Protein AF-A0A7C0VEU0-F1 (afdb_monomer)

Sequence (89 aa):
MKLTKLERETYEFIRRRGEVMTVNIPPRMRGAVPNLKRKGLIEVYKDYTSPWSTKKMKFVRVKDHPNVQELDSGGESETPSFDRNQTKP

Foldseek 3Di:
DDDDPLLVVLLVVQAVVFKDFLVRPPPSSSVSQVVCVVVVQKDKDWDDPDPPDPGTTIMMGGPPDDPDDDDDDDDDPPDPPPDPDDDDD

Structure (mmCIF, N/CA/C/O backbone):
data_AF-A0A7C0VEU0-F1
#
_entry.id   AF-A0A7C0VEU0-F1
#
loop_
_atom_site.group_PDB
_atom_site.id
_atom_site.type_symbol
_atom_site.label_atom_id
_atom_site.label_alt_id
_atom_site.label_comp_id
_atom_site.label_asym_id
_atom_site.label_entity_id
_atom_site.label_seq_id
_atom_site.pdbx_PDB_ins_code
_atom_site.Cartn_x
_atom_site.Cartn_y
_atom_site.Cartn_z
_atom_site.occupancy
_atom_site.B_iso_or_equiv
_atom_site.auth_seq_id
_atom_site.auth_comp_id
_atom_site.auth_asym_id
_atom_site.auth_atom_id
_atom_site.pdbx_PDB_model_num
ATOM 1 N N . MET A 1 1 ? -13.990 -7.876 10.996 1.00 60.44 1 MET A N 1
ATOM 2 C CA . MET A 1 1 ? -12.830 -6.951 11.057 1.00 60.44 1 MET A CA 1
ATOM 3 C C . MET A 1 1 ? -13.316 -5.509 11.028 1.00 60.44 1 MET A C 1
ATOM 5 O O . MET A 1 1 ? -14.069 -5.166 10.127 1.00 60.44 1 MET A O 1
ATOM 9 N N . LYS A 1 2 ? -12.894 -4.657 11.972 1.00 82.38 2 LYS A N 1
ATOM 10 C CA . LYS A 1 2 ? -13.190 -3.215 11.924 1.00 82.38 2 LYS A CA 1
ATOM 11 C C . LYS A 1 2 ? -11.991 -2.478 11.321 1.00 82.38 2 LYS A C 1
ATOM 13 O O . LYS A 1 2 ? -10.872 -2.593 11.821 1.00 82.38 2 LYS A O 1
ATOM 18 N N . LEU A 1 3 ? -12.220 -1.776 10.214 1.00 87.19 3 LEU A N 1
ATOM 19 C CA . LEU A 1 3 ? -11.240 -0.873 9.610 1.00 87.19 3 LEU A CA 1
ATOM 20 C C . LEU A 1 3 ? -11.491 0.540 10.124 1.00 87.19 3 LEU A C 1
ATOM 22 O O . LEU A 1 3 ? -12.635 1.001 10.160 1.00 87.19 3 LEU A O 1
ATOM 26 N N . THR A 1 4 ? -10.421 1.223 10.511 1.00 91.62 4 THR A N 1
ATOM 27 C CA . THR A 1 4 ? -10.464 2.664 10.767 1.00 91.62 4 THR A CA 1
ATOM 28 C C . THR A 1 4 ? -10.735 3.419 9.461 1.00 91.62 4 THR A C 1
ATOM 30 O O . THR A 1 4 ? -10.533 2.881 8.369 1.00 91.62 4 THR A O 1
ATOM 33 N N . LYS A 1 5 ? -11.186 4.678 9.554 1.00 92.38 5 LYS A N 1
ATOM 34 C CA . LYS A 1 5 ? -11.422 5.519 8.366 1.00 92.38 5 LYS A CA 1
ATOM 35 C C . LYS A 1 5 ? -10.163 5.618 7.491 1.00 92.38 5 LYS A C 1
ATOM 37 O O . LYS A 1 5 ? -10.248 5.397 6.291 1.00 92.38 5 LYS A O 1
ATOM 42 N N . LEU A 1 6 ? -9.002 5.822 8.119 1.00 92.44 6 LEU A N 1
ATOM 43 C CA . LEU A 1 6 ? -7.707 5.918 7.441 1.00 92.44 6 LEU A CA 1
ATOM 44 C C . LEU A 1 6 ? -7.299 4.610 6.749 1.00 92.44 6 LEU A C 1
ATOM 46 O O . LEU A 1 6 ? -6.817 4.628 5.619 1.00 92.44 6 LEU A O 1
ATOM 50 N N . GLU A 1 7 ? -7.494 3.463 7.406 1.00 91.69 7 GLU A N 1
ATOM 51 C CA . GLU A 1 7 ? -7.214 2.159 6.793 1.00 91.69 7 GLU A CA 1
ATOM 52 C C . GLU A 1 7 ? -8.111 1.898 5.585 1.00 91.69 7 GLU A C 1
ATOM 54 O O . GLU A 1 7 ? -7.627 1.403 4.571 1.00 91.69 7 GLU A O 1
ATOM 59 N N . ARG A 1 8 ? -9.397 2.254 5.675 1.00 93.50 8 ARG A N 1
ATOM 60 C CA . ARG A 1 8 ? -10.342 2.105 4.563 1.00 93.50 8 ARG A CA 1
ATOM 61 C C . ARG A 1 8 ? -9.951 2.982 3.379 1.00 93.50 8 ARG A C 1
ATOM 63 O O . ARG A 1 8 ? -9.856 2.482 2.267 1.00 93.50 8 ARG A O 1
ATOM 70 N N . GLU A 1 9 ? -9.658 4.251 3.633 1.00 93.69 9 GLU A N 1
ATOM 71 C CA . GLU A 1 9 ? -9.203 5.192 2.608 1.00 93.69 9 GLU A CA 1
ATOM 72 C C . GLU A 1 9 ? -7.900 4.717 1.949 1.00 93.69 9 GLU A C 1
ATOM 74 O O . GLU A 1 9 ? -7.749 4.770 0.731 1.00 93.69 9 GLU A O 1
ATOM 79 N N . THR A 1 10 ? -6.978 4.165 2.743 1.00 92.94 10 THR A N 1
ATOM 80 C CA . THR A 1 10 ? -5.725 3.592 2.233 1.00 92.94 10 THR A CA 1
ATOM 81 C C . THR A 1 10 ? -5.960 2.364 1.374 1.00 92.94 10 THR A C 1
ATOM 83 O O . THR A 1 10 ? -5.370 2.246 0.302 1.00 92.94 10 THR A O 1
ATOM 86 N N . TYR A 1 11 ? -6.845 1.472 1.808 1.00 93.12 11 TYR A N 1
ATOM 87 C CA . TYR A 1 11 ? -7.234 0.312 1.023 1.00 93.12 11 TYR A CA 1
ATOM 88 C C . TYR A 1 11 ? -7.869 0.722 -0.312 1.00 93.12 11 TYR A C 1
ATOM 90 O O . TYR A 1 11 ? -7.463 0.225 -1.357 1.00 93.12 11 TYR A O 1
ATOM 98 N N . GLU A 1 12 ? -8.808 1.671 -0.302 1.00 93.06 12 GLU A N 1
ATOM 99 C CA . GLU A 1 12 ? -9.448 2.176 -1.521 1.00 93.06 12 GLU A CA 1
ATOM 100 C C . GLU A 1 12 ? -8.460 2.875 -2.459 1.00 93.06 12 GLU A C 1
ATOM 102 O O . GLU A 1 12 ? -8.528 2.682 -3.672 1.00 93.06 12 GLU A O 1
ATOM 107 N N . PHE A 1 13 ? -7.514 3.645 -1.918 1.00 92.62 13 PHE A N 1
ATOM 108 C CA . PHE A 1 13 ? -6.464 4.292 -2.701 1.00 92.62 13 PHE A CA 1
ATOM 109 C C . PHE A 1 13 ? -5.591 3.277 -3.445 1.00 92.62 13 PHE A C 1
ATOM 111 O O . PHE A 1 13 ? -5.332 3.449 -4.636 1.00 92.62 13 PHE A O 1
ATOM 118 N N . ILE A 1 14 ? -5.163 2.209 -2.761 1.00 92.31 14 ILE A N 1
ATOM 119 C CA . ILE A 1 14 ? -4.374 1.137 -3.382 1.00 92.31 14 ILE A CA 1
ATOM 120 C C . ILE A 1 14 ? -5.247 0.386 -4.394 1.00 92.31 14 ILE A C 1
ATOM 122 O O . ILE A 1 14 ? -4.817 0.189 -5.523 1.00 92.31 14 ILE A O 1
ATOM 126 N N . ARG A 1 15 ? -6.501 0.057 -4.046 1.00 91.44 15 ARG A N 1
ATOM 127 C CA . ARG A 1 15 ? -7.443 -0.650 -4.930 1.00 91.44 15 ARG A CA 1
ATOM 128 C C . ARG A 1 15 ? -7.687 0.087 -6.246 1.00 91.44 15 ARG A C 1
ATOM 130 O O . ARG A 1 15 ? -7.701 -0.541 -7.294 1.00 91.44 15 ARG A O 1
ATOM 137 N N . ARG A 1 16 ? -7.858 1.412 -6.207 1.00 92.38 16 ARG A N 1
ATOM 138 C CA . ARG A 1 16 ? -8.077 2.233 -7.414 1.00 92.38 16 ARG A CA 1
ATOM 139 C C . ARG A 1 16 ? -6.851 2.306 -8.323 1.00 92.38 16 ARG A C 1
ATOM 141 O O . ARG A 1 16 ? -7.007 2.546 -9.512 1.00 92.38 16 ARG A O 1
ATOM 148 N N . ARG A 1 17 ? -5.646 2.149 -7.769 1.00 89.81 17 ARG A N 1
ATOM 149 C CA . ARG A 1 17 ? -4.382 2.201 -8.521 1.00 89.81 17 ARG A CA 1
ATOM 150 C C . ARG A 1 17 ? -3.847 0.818 -8.905 1.00 89.81 17 ARG A C 1
ATOM 152 O O . ARG A 1 17 ? -2.974 0.738 -9.760 1.00 89.81 17 ARG A O 1
ATOM 159 N N . GLY A 1 18 ? -4.351 -0.247 -8.283 1.00 87.81 18 GLY A N 1
ATOM 160 C CA . GLY A 1 18 ? -3.878 -1.621 -8.446 1.00 87.81 18 GLY A CA 1
ATOM 161 C C . GLY A 1 18 ? -2.560 -1.859 -7.709 1.00 87.81 18 GLY A C 1
ATOM 162 O O . GLY A 1 18 ? -2.541 -2.458 -6.632 1.00 87.81 18 GLY A O 1
ATOM 163 N N . GLU A 1 19 ? -1.470 -1.340 -8.273 1.00 89.50 19 GLU A N 1
ATOM 164 C CA . GLU A 1 19 ? -0.113 -1.460 -7.745 1.00 89.50 19 GLU A CA 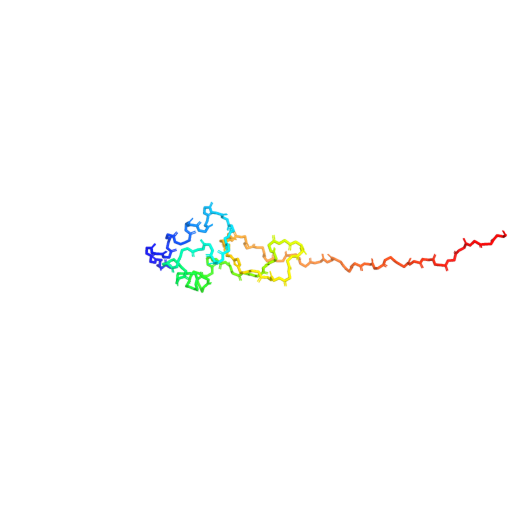1
ATOM 165 C C . GLU A 1 19 ? 0.481 -0.078 -7.447 1.00 89.50 19 GLU A C 1
ATOM 167 O O . GLU A 1 19 ? 0.435 0.842 -8.265 1.00 89.50 19 GLU A O 1
ATOM 172 N N . VAL A 1 20 ? 1.040 0.095 -6.246 1.00 92.81 20 VAL A N 1
ATOM 173 C CA . VAL A 1 20 ? 1.604 1.379 -5.816 1.00 92.81 20 VAL A CA 1
ATOM 174 C C . VAL A 1 20 ? 2.933 1.184 -5.099 1.00 92.81 20 VAL A C 1
ATOM 176 O O . VAL A 1 20 ? 3.027 0.469 -4.102 1.00 92.81 20 VAL A O 1
ATOM 179 N N . MET A 1 21 ? 3.967 1.905 -5.536 1.00 92.44 21 MET A N 1
ATOM 180 C CA . MET A 1 21 ? 5.213 2.020 -4.774 1.00 92.44 21 MET A CA 1
ATOM 181 C C . MET A 1 21 ? 4.978 2.662 -3.404 1.00 92.44 21 MET A C 1
ATOM 183 O O . MET A 1 21 ? 4.341 3.710 -3.299 1.00 92.44 21 MET A O 1
ATOM 187 N N . THR A 1 22 ? 5.611 2.137 -2.352 1.00 90.56 22 THR A N 1
ATOM 188 C CA . THR A 1 22 ? 5.467 2.682 -0.987 1.00 90.56 22 THR A CA 1
ATOM 189 C C . THR A 1 22 ? 5.873 4.153 -0.865 1.00 90.56 22 THR A C 1
ATOM 191 O O . THR A 1 22 ? 5.376 4.858 0.014 1.00 90.56 22 THR A O 1
ATOM 194 N N . VAL A 1 23 ? 6.781 4.623 -1.730 1.00 89.50 23 VAL A N 1
ATOM 195 C CA . VAL A 1 23 ? 7.221 6.027 -1.762 1.00 89.50 23 VAL A CA 1
ATOM 196 C C . VAL A 1 23 ? 6.137 6.964 -2.299 1.00 89.50 23 VAL A C 1
ATOM 198 O O . VAL A 1 23 ? 6.041 8.091 -1.826 1.00 89.50 23 VAL A O 1
ATOM 201 N N . ASN A 1 24 ? 5.269 6.465 -3.185 1.00 90.94 24 ASN A N 1
ATOM 202 C CA . ASN A 1 24 ? 4.166 7.215 -3.792 1.00 90.94 24 ASN A CA 1
ATOM 203 C C . ASN A 1 24 ? 2.913 7.243 -2.905 1.00 90.94 24 ASN A C 1
ATOM 205 O O . ASN A 1 24 ? 1.958 7.959 -3.204 1.00 90.94 24 ASN A O 1
ATOM 209 N N . ILE A 1 25 ? 2.897 6.462 -1.820 1.00 90.88 25 ILE A N 1
ATOM 210 C CA . ILE A 1 25 ? 1.831 6.511 -0.821 1.00 90.88 25 ILE A CA 1
ATOM 211 C C . ILE A 1 25 ? 2.051 7.750 0.057 1.00 90.88 25 ILE A C 1
ATOM 213 O O . ILE A 1 25 ? 3.141 7.887 0.638 1.00 90.88 25 ILE A O 1
ATOM 217 N N . PRO A 1 26 ? 1.028 8.616 0.214 1.00 91.25 26 PRO A N 1
ATOM 218 C CA . PRO A 1 26 ? 1.106 9.779 1.084 1.00 91.25 26 PRO A CA 1
ATOM 219 C C . PRO A 1 26 ? 1.565 9.400 2.503 1.00 91.25 26 PRO A C 1
ATOM 221 O O . PRO A 1 26 ? 1.068 8.413 3.059 1.00 91.25 26 PRO A O 1
ATOM 224 N N . PRO A 1 27 ? 2.462 10.176 3.143 1.00 89.50 27 PRO A N 1
ATOM 225 C CA . PRO A 1 27 ? 2.997 9.849 4.469 1.00 89.50 27 PRO A CA 1
ATOM 226 C C . PRO A 1 27 ? 1.917 9.592 5.528 1.00 89.50 27 PRO A C 1
ATOM 228 O O . PRO A 1 27 ? 2.050 8.672 6.332 1.00 89.50 27 PRO A O 1
ATOM 231 N N . ARG A 1 28 ? 0.803 10.336 5.465 1.00 90.38 28 ARG A N 1
ATOM 232 C CA . ARG A 1 28 ? -0.358 10.187 6.363 1.00 90.38 28 ARG A CA 1
ATOM 233 C C . ARG A 1 28 ? -1.019 8.805 6.278 1.00 90.38 28 ARG A C 1
ATOM 235 O O . ARG A 1 28 ? -1.541 8.323 7.273 1.00 90.38 28 ARG A O 1
ATOM 242 N N . MET A 1 29 ? -0.980 8.164 5.110 1.00 91.62 29 MET A N 1
ATOM 243 C CA . MET A 1 29 ? -1.615 6.866 4.833 1.00 91.62 29 MET A CA 1
ATOM 244 C C . MET A 1 29 ? -0.634 5.699 5.006 1.00 91.62 29 MET A C 1
ATOM 246 O O . MET A 1 29 ? -1.032 4.560 5.246 1.00 91.62 29 MET A O 1
ATOM 250 N N . ARG A 1 30 ? 0.675 5.975 4.948 1.00 89.50 30 ARG A N 1
ATOM 251 C CA . ARG A 1 30 ? 1.738 4.965 5.059 1.00 89.50 30 ARG A CA 1
ATOM 252 C C . ARG A 1 30 ? 1.681 4.179 6.376 1.00 89.50 30 ARG A C 1
ATOM 254 O O . ARG A 1 30 ? 2.000 2.994 6.381 1.00 89.50 30 ARG A O 1
ATOM 261 N N . GLY A 1 31 ? 1.215 4.798 7.463 1.00 91.19 31 GLY A N 1
ATOM 262 C CA . GLY A 1 31 ? 1.007 4.129 8.754 1.00 91.19 31 GLY A CA 1
ATOM 263 C C . GLY A 1 31 ? -0.084 3.048 8.739 1.00 91.19 31 GLY A C 1
ATOM 264 O O . GLY A 1 31 ? -0.031 2.113 9.534 1.00 91.19 31 GLY A O 1
ATOM 265 N N . ALA A 1 32 ? -1.038 3.117 7.806 1.00 92.50 32 ALA A N 1
ATOM 266 C CA . ALA A 1 32 ? -2.086 2.108 7.665 1.00 92.50 32 ALA A CA 1
ATOM 267 C C . ALA A 1 32 ? -1.614 0.856 6.905 1.00 92.50 32 ALA A C 1
ATOM 269 O O . ALA A 1 32 ? -2.146 -0.228 7.131 1.00 92.50 32 ALA A O 1
ATOM 270 N N . VAL A 1 33 ? -0.583 0.971 6.058 1.00 92.19 33 VAL A N 1
ATOM 271 C CA . VAL A 1 33 ? -0.016 -0.140 5.269 1.00 92.19 33 VAL A CA 1
ATOM 272 C C . VAL A 1 33 ? 0.372 -1.355 6.133 1.00 92.19 33 VAL A C 1
ATOM 274 O O . VAL A 1 33 ? -0.105 -2.453 5.849 1.00 92.19 33 VAL A O 1
ATOM 277 N N . PRO A 1 34 ? 1.176 -1.234 7.210 1.00 92.38 34 PRO A N 1
ATOM 278 C CA . PRO A 1 34 ? 1.520 -2.394 8.036 1.00 92.38 34 PRO A CA 1
ATOM 279 C C . PRO A 1 34 ? 0.299 -3.035 8.713 1.00 92.38 34 PRO A C 1
ATOM 281 O O . PRO A 1 34 ? 0.258 -4.256 8.858 1.00 92.38 34 PRO A O 1
ATOM 284 N N . ASN A 1 35 ? -0.714 -2.245 9.088 1.00 92.62 35 ASN A N 1
ATOM 285 C CA . ASN A 1 35 ? -1.941 -2.769 9.691 1.00 92.62 35 ASN A CA 1
ATOM 286 C C . ASN A 1 35 ? -2.803 -3.523 8.670 1.00 92.62 35 ASN A C 1
ATOM 288 O O . ASN A 1 35 ? -3.287 -4.613 8.971 1.00 92.62 35 ASN A O 1
ATOM 292 N N . LEU A 1 36 ? -2.947 -2.988 7.454 1.00 91.38 36 LEU A N 1
ATOM 293 C CA . LEU A 1 36 ? -3.645 -3.649 6.348 1.00 91.38 36 LEU A CA 1
ATOM 294 C C . LEU A 1 36 ? -2.945 -4.951 5.932 1.00 91.38 36 LEU A C 1
ATOM 296 O O . LEU A 1 36 ? -3.619 -5.955 5.707 1.00 91.38 36 LEU A O 1
ATOM 300 N N . LYS A 1 37 ? -1.604 -4.962 5.907 1.00 91.62 37 LYS A N 1
ATOM 301 C CA . LYS A 1 37 ? -0.809 -6.176 5.664 1.00 91.62 37 LYS A CA 1
ATOM 302 C C . LYS A 1 37 ? -1.069 -7.228 6.742 1.00 91.62 37 LYS A C 1
ATOM 304 O O . LYS A 1 37 ? -1.318 -8.382 6.417 1.00 91.62 37 LYS A O 1
ATOM 309 N N . ARG A 1 38 ? -1.047 -6.838 8.025 1.00 91.25 38 ARG A N 1
ATOM 310 C CA . ARG A 1 38 ? -1.323 -7.750 9.154 1.00 91.25 38 ARG A CA 1
ATOM 311 C C . ARG A 1 38 ? -2.733 -8.345 9.083 1.00 91.25 38 ARG A C 1
ATOM 313 O O . ARG A 1 38 ? -2.940 -9.471 9.510 1.00 91.25 38 ARG A O 1
ATOM 320 N N . LYS A 1 39 ? -3.686 -7.594 8.525 1.00 89.94 39 LYS A N 1
ATOM 321 C CA . LYS A 1 39 ? -5.064 -8.036 8.269 1.00 89.94 39 LYS A CA 1
ATOM 322 C C . LYS A 1 39 ? -5.211 -8.884 6.995 1.00 89.94 39 LYS A C 1
ATOM 324 O O . LYS A 1 39 ? -6.309 -9.347 6.728 1.00 89.94 39 LYS A O 1
ATOM 329 N N . GLY A 1 40 ? -4.150 -9.072 6.208 1.00 90.50 40 GLY A N 1
ATOM 330 C CA . GLY A 1 40 ? -4.177 -9.877 4.983 1.00 90.50 40 GLY A CA 1
ATOM 331 C C . GLY A 1 40 ? -4.896 -9.231 3.794 1.00 90.50 40 GLY A C 1
ATOM 332 O O . GLY A 1 40 ? -5.109 -9.903 2.795 1.00 90.50 40 GLY A O 1
ATOM 333 N N . LEU A 1 41 ? -5.247 -7.944 3.879 1.00 90.69 41 LEU A N 1
ATOM 334 C CA . LEU A 1 41 ? -5.983 -7.229 2.824 1.00 90.69 41 LEU A CA 1
ATOM 335 C C . LEU A 1 41 ? -5.082 -6.758 1.679 1.00 90.69 41 LEU A C 1
ATOM 337 O O . LEU A 1 41 ? -5.540 -6.512 0.567 1.00 90.69 41 LEU A O 1
ATOM 341 N N . ILE A 1 42 ? -3.799 -6.569 1.973 1.00 92.62 42 ILE A N 1
ATOM 342 C CA . ILE A 1 42 ? -2.808 -6.094 1.013 1.00 92.62 42 ILE A CA 1
ATOM 343 C C . ILE A 1 42 ? -1.535 -6.916 1.141 1.00 92.62 42 ILE A C 1
ATOM 345 O O . ILE A 1 42 ? -1.203 -7.433 2.212 1.00 92.62 42 ILE A O 1
ATOM 349 N N . GLU A 1 43 ? -0.787 -6.956 0.054 1.00 92.38 43 GLU A N 1
ATOM 350 C CA . GLU A 1 43 ? 0.522 -7.574 -0.016 1.00 92.38 43 GLU A CA 1
ATOM 351 C C . GLU A 1 43 ? 1.596 -6.511 -0.245 1.00 92.38 43 GLU A C 1
ATOM 353 O O . GLU A 1 43 ? 1.373 -5.511 -0.929 1.00 92.38 43 GLU A O 1
ATOM 358 N N . VAL A 1 44 ? 2.768 -6.728 0.355 1.00 93.38 44 VAL A N 1
ATOM 359 C CA . VAL A 1 44 ? 3.945 -5.876 0.175 1.00 93.38 44 VAL A CA 1
ATOM 360 C C . VAL A 1 44 ? 5.086 -6.746 -0.322 1.00 93.38 44 VAL A C 1
ATOM 362 O O . VAL A 1 44 ? 5.517 -7.649 0.396 1.00 93.38 44 VAL A O 1
ATOM 365 N N . TYR A 1 45 ? 5.603 -6.430 -1.500 1.00 92.88 45 TYR A N 1
ATOM 366 C CA . TYR A 1 45 ? 6.697 -7.149 -2.152 1.00 92.88 45 TYR A CA 1
ATOM 367 C C . TYR A 1 45 ? 7.761 -6.166 -2.639 1.00 92.88 45 TYR A C 1
ATOM 369 O O . TYR A 1 45 ? 7.645 -4.945 -2.480 1.00 92.88 45 TYR A O 1
ATOM 377 N N . LYS A 1 46 ? 8.860 -6.717 -3.152 1.00 92.38 46 LYS A N 1
ATOM 378 C CA . LYS A 1 46 ? 9.966 -5.953 -3.717 1.00 92.38 46 LYS A CA 1
ATOM 379 C C . LYS A 1 46 ? 10.147 -6.348 -5.170 1.00 92.38 46 LYS A C 1
ATOM 381 O O . LYS A 1 46 ? 10.368 -7.527 -5.423 1.00 92.38 46 LYS A O 1
ATOM 386 N N . ASP A 1 47 ? 10.140 -5.368 -6.058 1.00 91.62 47 ASP A N 1
ATOM 387 C CA . ASP A 1 47 ? 10.335 -5.594 -7.488 1.00 91.62 47 ASP A CA 1
ATOM 388 C C . ASP A 1 47 ? 11.244 -4.529 -8.109 1.00 91.62 47 ASP A C 1
ATOM 390 O O . ASP A 1 47 ? 11.500 -3.480 -7.505 1.00 91.62 47 ASP A O 1
ATOM 394 N N . TYR A 1 48 ? 11.783 -4.809 -9.288 1.00 90.12 48 TYR A N 1
ATOM 395 C CA . TYR A 1 48 ? 12.511 -3.835 -10.085 1.00 90.12 48 TYR A CA 1
ATOM 396 C C . TYR A 1 48 ? 11.526 -2.973 -10.872 1.00 90.12 48 TYR A C 1
ATOM 398 O O . TYR A 1 48 ? 10.614 -3.468 -11.517 1.00 90.12 48 TYR A O 1
ATOM 406 N N . THR A 1 49 ? 11.733 -1.658 -10.857 1.00 87.31 49 THR A N 1
ATOM 407 C CA . THR A 1 49 ? 10.940 -0.726 -11.677 1.00 87.31 49 THR A CA 1
ATOM 408 C C . THR A 1 49 ? 11.276 -0.825 -13.165 1.00 87.31 49 THR A C 1
ATOM 410 O O . THR A 1 49 ? 10.488 -0.407 -14.004 1.00 87.31 49 THR A O 1
ATOM 413 N N . SER A 1 50 ? 12.473 -1.311 -13.493 1.00 85.19 50 SER A N 1
ATOM 414 C CA . SER A 1 50 ? 12.944 -1.510 -14.860 1.00 85.19 50 SER A CA 1
ATOM 415 C C . SER A 1 50 ? 13.995 -2.627 -14.897 1.00 85.19 50 SER A C 1
ATOM 417 O O . SER A 1 50 ? 14.688 -2.823 -13.894 1.00 85.19 50 SER A O 1
ATOM 419 N N . PRO A 1 51 ? 14.177 -3.319 -16.038 1.00 82.06 51 PRO A N 1
ATOM 420 C CA . PRO A 1 51 ? 15.155 -4.409 -16.172 1.00 82.06 51 PRO A CA 1
ATOM 421 C C . PRO A 1 51 ? 16.605 -3.991 -15.889 1.00 82.06 51 PRO A C 1
ATOM 423 O O . PRO A 1 51 ? 17.431 -4.808 -15.504 1.00 82.06 51 PRO A O 1
ATOM 426 N N . TRP A 1 52 ? 16.903 -2.703 -16.062 1.00 89.75 52 TRP A N 1
ATOM 427 C CA . TRP A 1 52 ? 18.229 -2.113 -15.868 1.00 89.75 52 TRP A CA 1
ATOM 428 C C . TRP A 1 52 ? 18.415 -1.502 -14.474 1.00 89.75 52 TRP A C 1
ATOM 430 O O . TRP A 1 52 ? 19.486 -0.986 -14.158 1.00 89.75 52 TRP A O 1
ATOM 440 N N . SER A 1 53 ? 17.369 -1.504 -13.640 1.00 82.44 53 SER A N 1
ATOM 441 C CA . SER A 1 53 ? 17.465 -0.972 -12.286 1.00 82.44 53 SER A CA 1
ATOM 442 C C . SER A 1 53 ? 18.276 -1.921 -11.413 1.00 82.44 53 SER A C 1
ATOM 444 O O . SER A 1 53 ? 17.942 -3.090 -11.250 1.00 82.44 53 SER A O 1
ATOM 446 N N . THR A 1 54 ? 19.309 -1.401 -10.762 1.00 85.94 54 THR A N 1
ATOM 447 C CA . THR A 1 54 ? 20.104 -2.157 -9.786 1.00 85.94 54 THR A CA 1
ATOM 448 C C . THR A 1 54 ? 19.394 -2.308 -8.440 1.00 85.94 54 THR A C 1
ATOM 450 O O . THR A 1 54 ? 19.773 -3.151 -7.625 1.00 85.94 54 THR A O 1
ATOM 453 N N . LYS A 1 55 ? 18.338 -1.521 -8.185 1.00 89.56 55 LYS A N 1
ATOM 454 C CA . LYS A 1 55 ? 17.659 -1.459 -6.888 1.00 89.56 55 LYS A CA 1
ATOM 455 C C . LYS A 1 55 ? 16.205 -1.906 -6.983 1.00 89.56 55 LYS A C 1
ATOM 457 O O . LYS A 1 55 ? 15.396 -1.315 -7.696 1.00 89.56 55 LYS A O 1
ATOM 462 N N . LYS A 1 56 ? 15.857 -2.889 -6.151 1.00 90.44 56 LYS A N 1
ATOM 463 C CA . LYS A 1 56 ? 14.465 -3.284 -5.922 1.00 90.44 56 LYS A CA 1
ATOM 464 C C . LYS A 1 56 ? 13.742 -2.228 -5.089 1.00 90.44 56 LYS A C 1
ATOM 466 O O . LYS A 1 56 ? 14.205 -1.847 -4.007 1.00 90.44 56 LYS A O 1
ATOM 471 N N . MET A 1 57 ? 12.581 -1.803 -5.563 1.00 92.81 57 MET A N 1
ATOM 472 C CA . MET A 1 57 ? 11.667 -0.914 -4.857 1.00 92.81 57 MET A CA 1
ATOM 473 C C . MET A 1 57 ? 10.576 -1.711 -4.150 1.00 92.81 57 MET A C 1
ATOM 475 O O . MET A 1 57 ? 10.289 -2.849 -4.503 1.00 92.81 57 MET A O 1
ATOM 479 N N . LYS A 1 58 ? 9.997 -1.132 -3.095 1.00 93.19 58 LYS A N 1
ATOM 480 C CA . LYS A 1 58 ? 8.879 -1.746 -2.372 1.00 93.19 58 LYS A CA 1
ATOM 481 C C . LYS A 1 58 ? 7.563 -1.321 -3.008 1.00 93.19 58 LYS A C 1
ATOM 483 O O . LYS A 1 58 ? 7.293 -0.121 -3.116 1.00 93.19 58 LYS A O 1
ATOM 488 N N . PHE A 1 59 ? 6.744 -2.306 -3.331 1.00 93.62 59 PHE A N 1
ATOM 489 C CA . PHE A 1 59 ? 5.423 -2.137 -3.914 1.00 93.62 59 PHE A CA 1
ATOM 490 C C . PHE A 1 59 ? 4.356 -2.695 -2.985 1.00 93.62 59 PHE A C 1
ATOM 492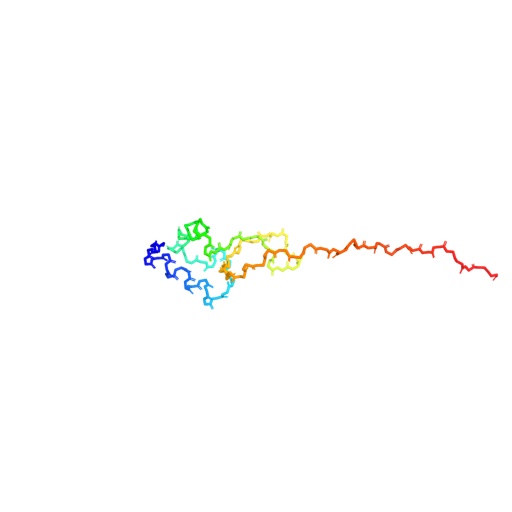 O O . PHE A 1 59 ? 4.628 -3.525 -2.112 1.00 93.62 59 PHE A O 1
ATOM 499 N N . VAL A 1 60 ? 3.148 -2.176 -3.151 1.00 94.06 60 VAL A N 1
ATOM 500 C CA . VAL A 1 60 ? 1.960 -2.560 -2.406 1.00 94.06 60 VAL A CA 1
ATOM 501 C C . VAL A 1 60 ? 0.842 -2.813 -3.403 1.00 94.06 60 VAL A C 1
ATOM 503 O O . VAL A 1 60 ? 0.567 -1.951 -4.238 1.00 94.06 60 VAL A O 1
ATOM 506 N N . ARG A 1 61 ? 0.183 -3.963 -3.278 1.00 93.69 61 ARG A N 1
ATOM 507 C CA . ARG A 1 61 ? -1.005 -4.317 -4.062 1.00 93.69 61 ARG A CA 1
ATOM 508 C C . ARG A 1 61 ? -2.120 -4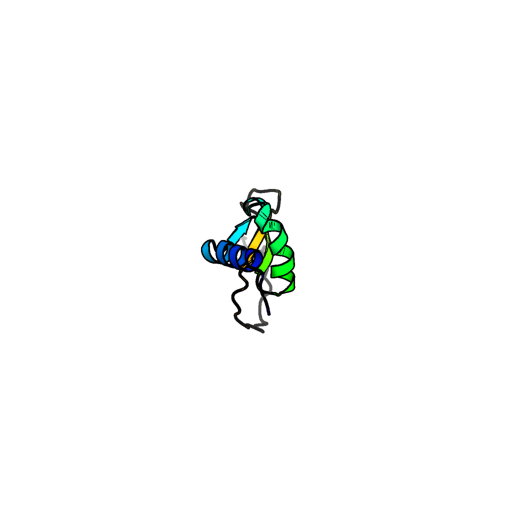.811 -3.155 1.00 93.69 61 ARG A C 1
ATOM 510 O O . ARG A 1 61 ? -1.854 -5.319 -2.062 1.00 93.69 61 ARG A O 1
ATOM 517 N N . VAL A 1 62 ? -3.365 -4.660 -3.594 1.00 93.44 62 VAL A N 1
ATOM 518 C CA . VAL A 1 62 ? -4.495 -5.305 -2.916 1.00 93.44 62 VAL A CA 1
ATOM 519 C C . VAL A 1 62 ? -4.399 -6.806 -3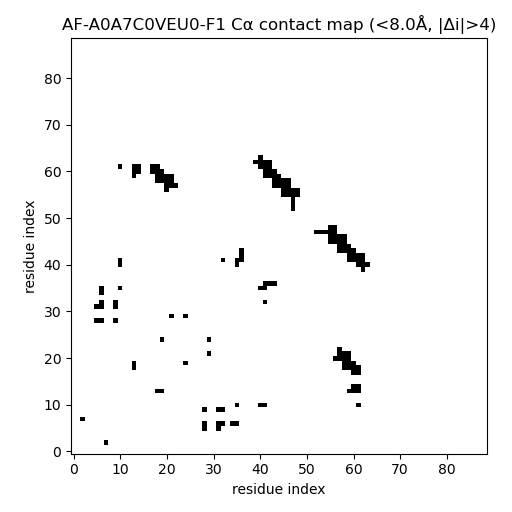.132 1.00 93.44 62 VAL A C 1
ATOM 521 O O . VAL A 1 62 ? -4.115 -7.265 -4.236 1.00 93.44 62 VAL A O 1
ATOM 524 N N . LYS A 1 63 ? -4.606 -7.569 -2.059 1.00 88.88 63 LYS A N 1
ATOM 525 C CA . LYS A 1 63 ? -4.740 -9.013 -2.159 1.00 88.88 63 LYS A CA 1
ATOM 526 C C . LYS A 1 63 ? -6.200 -9.295 -2.490 1.00 88.88 63 LYS A C 1
ATOM 528 O O . LYS A 1 63 ? -7.012 -9.498 -1.592 1.00 88.88 63 LYS A O 1
ATOM 533 N N . ASP A 1 64 ? -6.544 -9.238 -3.773 1.00 74.19 64 ASP A N 1
ATOM 534 C CA . ASP A 1 64 ? -7.788 -9.858 -4.214 1.00 74.19 64 ASP A CA 1
ATOM 535 C C . ASP A 1 64 ? -7.633 -11.346 -3.907 1.00 74.19 64 ASP A C 1
ATOM 537 O O . ASP A 1 64 ? -6.622 -11.950 -4.256 1.00 74.19 64 ASP A O 1
ATOM 541 N N . HIS A 1 65 ? -8.552 -11.926 -3.140 1.00 54.38 65 HIS A N 1
ATOM 542 C CA . HIS A 1 65 ? -8.553 -13.366 -2.939 1.00 54.38 65 HIS A CA 1
ATOM 543 C C . HIS A 1 65 ? -8.974 -14.019 -4.260 1.00 54.38 65 HIS A C 1
ATOM 545 O O . HIS A 1 65 ? -10.154 -13.961 -4.604 1.00 54.38 65 HIS A O 1
ATOM 551 N N . PRO A 1 66 ? -8.090 -14.786 -4.905 1.00 49.03 66 PRO A N 1
ATOM 552 C CA . PRO A 1 66 ? -8.475 -16.107 -5.313 1.00 49.03 66 PRO A CA 1
ATOM 553 C C . PRO A 1 66 ? -7.781 -17.035 -4.323 1.00 49.03 66 PRO A C 1
ATOM 555 O O . PRO A 1 66 ? -6.561 -17.037 -4.156 1.00 49.03 66 PRO A O 1
ATOM 558 N N . ASN A 1 67 ? -8.584 -17.785 -3.580 1.00 45.97 67 ASN A N 1
ATOM 559 C CA . ASN A 1 67 ? -8.096 -19.004 -2.969 1.00 45.97 67 ASN A CA 1
ATOM 560 C C . ASN A 1 67 ? -7.724 -19.944 -4.127 1.00 45.97 67 ASN A C 1
ATOM 562 O O . ASN A 1 67 ? -8.555 -20.731 -4.559 1.00 45.97 67 ASN A O 1
ATOM 566 N N . VAL A 1 68 ? -6.527 -19.790 -4.693 1.00 50.72 68 VAL A N 1
ATOM 567 C CA . VAL A 1 68 ? -5.899 -20.820 -5.520 1.00 50.72 68 VAL A CA 1
ATOM 568 C C . VAL A 1 68 ? -4.801 -21.400 -4.650 1.00 50.72 68 VAL A C 1
ATOM 570 O O . VAL A 1 68 ? -3.673 -20.913 -4.611 1.00 50.72 68 VAL A O 1
ATOM 573 N N . GLN A 1 69 ? -5.199 -22.371 -3.837 1.00 52.88 69 GLN A N 1
ATOM 574 C CA . GLN A 1 69 ? -4.281 -23.420 -3.438 1.00 52.88 69 GLN A CA 1
ATOM 575 C C . GLN A 1 69 ? -4.087 -24.307 -4.674 1.00 52.88 69 GLN A C 1
ATOM 577 O O . GLN A 1 69 ? -5.067 -24.673 -5.315 1.00 52.88 69 GLN A O 1
ATOM 582 N N . GLU A 1 70 ? -2.818 -24.578 -4.970 1.00 54.12 70 GLU A N 1
ATOM 583 C CA . GLU A 1 70 ? -2.293 -25.660 -5.808 1.00 54.12 70 GLU A CA 1
ATOM 5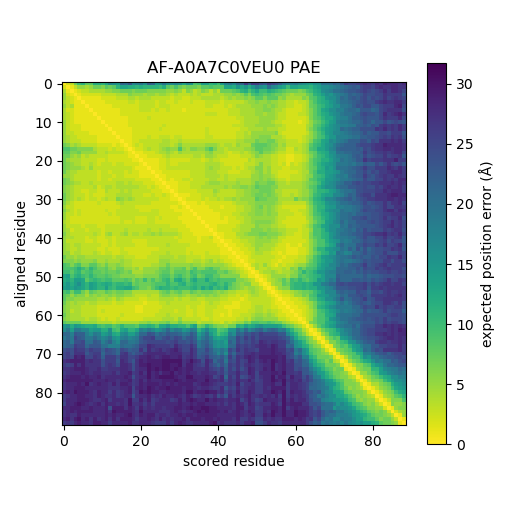84 C C . GLU A 1 70 ? -2.595 -25.640 -7.314 1.00 54.12 70 GLU A C 1
ATOM 586 O O . GLU A 1 70 ? -3.682 -25.955 -7.783 1.00 54.12 70 GLU A O 1
ATOM 591 N N . LEU A 1 71 ? -1.531 -25.393 -8.079 1.00 54.41 71 LEU A N 1
ATOM 592 C CA . LEU A 1 71 ? -1.055 -26.381 -9.040 1.00 54.41 71 LEU A CA 1
ATOM 593 C C . LEU A 1 71 ? 0.462 -26.481 -8.857 1.00 54.41 71 LEU A C 1
ATOM 595 O O . LEU A 1 71 ? 1.231 -25.668 -9.369 1.00 54.41 71 LEU A O 1
ATOM 599 N N . ASP A 1 72 ? 0.864 -27.476 -8.070 1.00 55.66 72 ASP A N 1
ATOM 600 C CA . ASP A 1 72 ? 2.086 -28.218 -8.351 1.00 55.66 72 ASP A CA 1
ATOM 601 C C . ASP A 1 72 ? 2.095 -28.618 -9.833 1.00 55.66 72 ASP A C 1
ATOM 603 O O . ASP A 1 72 ? 1.042 -28.977 -10.367 1.00 55.66 72 ASP A O 1
ATOM 607 N N . SER A 1 73 ? 3.278 -28.589 -10.458 1.00 50.84 73 SER A N 1
ATOM 608 C CA . SER A 1 73 ? 3.750 -29.445 -11.572 1.00 50.84 73 SER A CA 1
ATOM 609 C C . SER A 1 73 ? 4.476 -28.658 -12.669 1.00 50.84 73 SER A C 1
ATOM 611 O O . SER A 1 73 ? 3.843 -27.977 -13.469 1.00 50.84 73 SER A O 1
ATOM 613 N N . GLY A 1 74 ? 5.788 -28.892 -12.778 1.00 49.84 74 GLY A N 1
ATOM 614 C CA . GLY A 1 74 ? 6.528 -28.878 -14.049 1.00 49.84 74 GLY A CA 1
ATOM 615 C C . GLY A 1 74 ? 6.958 -27.497 -14.572 1.00 49.84 74 GLY A C 1
ATOM 616 O O . GLY A 1 74 ? 6.168 -26.575 -14.664 1.00 49.84 74 GLY A O 1
ATOM 617 N N . GLY A 1 75 ? 8.199 -27.264 -14.977 1.00 44.25 75 GLY A N 1
ATOM 618 C CA . GLY A 1 75 ? 9.254 -28.208 -15.280 1.00 44.25 75 GLY A CA 1
ATOM 619 C C . GLY A 1 75 ? 10.604 -27.514 -15.268 1.00 44.25 75 GLY A C 1
ATOM 620 O O . GLY A 1 75 ? 10.730 -26.300 -15.439 1.00 44.25 75 GLY A O 1
ATOM 621 N N . GLU A 1 76 ? 11.596 -28.344 -15.002 1.00 48.78 76 GLU A N 1
ATOM 622 C CA . GLU A 1 76 ? 13.006 -28.086 -15.192 1.00 48.78 76 GLU A CA 1
ATOM 623 C C . GLU A 1 76 ? 1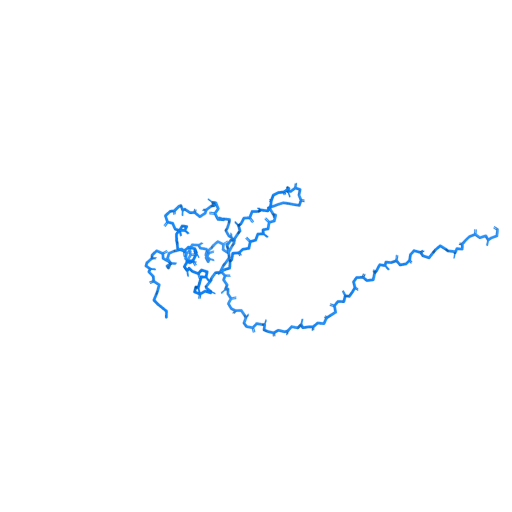3.208 -27.439 -16.566 1.00 48.78 76 GLU A C 1
ATOM 625 O O . GLU A 1 76 ? 12.780 -27.969 -17.590 1.00 48.78 76 GLU A O 1
ATOM 630 N N . SER A 1 77 ? 13.840 -26.268 -16.601 1.00 51.09 77 SER A N 1
ATOM 631 C CA . SER A 1 77 ? 14.368 -25.747 -17.852 1.00 51.09 77 SER A CA 1
ATOM 632 C C . SER A 1 77 ? 15.519 -26.661 -18.263 1.00 51.09 77 SER A C 1
ATOM 634 O O . SER A 1 77 ? 16.636 -26.508 -17.763 1.00 51.09 77 SER A O 1
ATOM 636 N N . GLU A 1 78 ? 15.226 -27.627 -19.132 1.00 50.72 78 GLU A N 1
ATOM 637 C CA . GLU A 1 78 ? 16.218 -28.360 -19.906 1.00 50.72 78 GLU A CA 1
ATOM 638 C C . GLU A 1 78 ? 17.183 -27.348 -20.532 1.00 50.72 78 GLU A C 1
ATOM 640 O O . GLU A 1 78 ? 16.828 -26.522 -21.376 1.00 50.72 78 GLU A O 1
ATOM 645 N N . THR A 1 79 ? 18.430 -27.383 -20.073 1.00 62.38 79 THR A N 1
ATOM 646 C CA . THR A 1 79 ? 19.541 -26.766 -20.785 1.00 62.38 79 THR A CA 1
ATOM 647 C C . THR A 1 79 ? 19.638 -27.442 -22.150 1.00 62.38 79 THR A C 1
ATOM 649 O O . THR A 1 79 ? 19.729 -28.672 -22.180 1.00 62.38 79 THR A O 1
ATOM 652 N N . PRO A 1 80 ? 19.656 -26.714 -23.278 1.00 51.72 80 PRO A N 1
ATOM 653 C CA . PRO A 1 80 ? 19.903 -27.351 -24.559 1.00 51.72 80 PRO A CA 1
ATOM 654 C C . PRO A 1 80 ? 21.327 -27.917 -24.550 1.00 51.72 80 PRO A C 1
ATOM 656 O O . PRO A 1 80 ? 22.311 -27.172 -24.545 1.00 51.72 80 PRO A O 1
ATOM 659 N N . SER A 1 81 ? 21.427 -29.246 -24.516 1.00 55.91 81 SER A N 1
ATOM 660 C CA . SER A 1 81 ? 22.663 -29.980 -24.770 1.00 55.91 81 SER A CA 1
ATOM 661 C C . SER A 1 81 ? 23.127 -29.642 -26.181 1.00 55.91 81 SER A C 1
ATOM 663 O O . SER A 1 81 ? 22.519 -30.036 -27.172 1.00 55.91 81 SER A O 1
ATOM 665 N N . PHE A 1 82 ? 24.184 -28.839 -26.264 1.00 56.22 82 PHE A N 1
ATOM 666 C CA . PHE A 1 82 ? 24.824 -28.469 -27.516 1.00 56.22 82 PHE A CA 1
ATOM 667 C C . PHE A 1 82 ? 25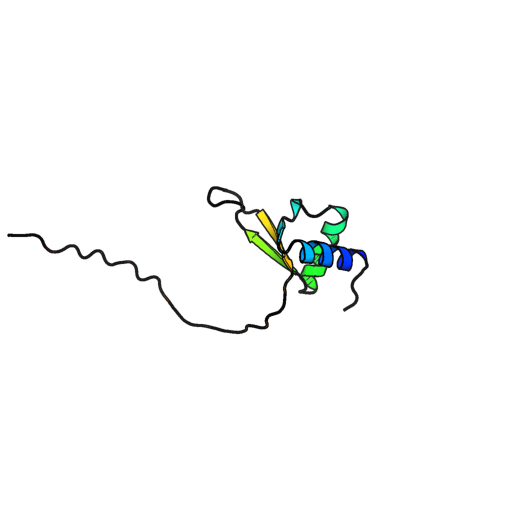.579 -29.695 -28.041 1.00 56.22 82 PHE A C 1
ATOM 669 O O . PHE A 1 82 ? 26.691 -29.988 -27.595 1.00 56.22 82 PHE A O 1
ATOM 676 N N . ASP A 1 83 ? 24.943 -30.429 -28.950 1.00 59.28 83 ASP A N 1
ATOM 677 C CA . ASP A 1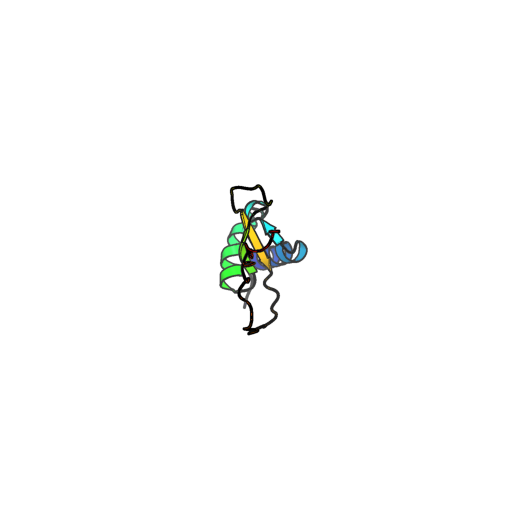 83 ? 25.494 -31.618 -29.592 1.00 59.28 83 ASP A CA 1
ATOM 678 C C . ASP A 1 83 ? 26.682 -31.217 -30.484 1.00 59.28 83 ASP A C 1
ATOM 680 O O . ASP A 1 83 ? 26.547 -30.787 -31.632 1.00 59.28 83 ASP A O 1
ATOM 684 N N . ARG A 1 84 ? 27.894 -31.282 -29.923 1.00 60.31 84 ARG A N 1
ATOM 685 C CA . ARG A 1 84 ? 29.134 -31.218 -30.697 1.00 60.31 84 ARG A CA 1
ATOM 686 C C . ARG A 1 84 ? 29.400 -32.608 -31.237 1.00 60.31 84 ARG A C 1
ATOM 688 O O . ARG A 1 84 ? 30.127 -33.353 -30.595 1.00 60.31 84 ARG A O 1
ATOM 695 N N . ASN A 1 85 ? 28.847 -32.933 -32.399 1.00 58.06 85 ASN A N 1
ATOM 696 C CA . ASN A 1 85 ? 29.479 -33.832 -33.362 1.00 58.06 85 ASN A CA 1
ATOM 697 C C . ASN A 1 85 ? 28.639 -33.905 -34.634 1.00 58.06 85 ASN A C 1
ATOM 699 O O . ASN A 1 85 ? 27.617 -34.578 -34.653 1.00 58.06 85 ASN A O 1
ATOM 703 N N . GLN A 1 86 ? 29.119 -33.264 -35.702 1.00 55.94 86 GLN A N 1
ATOM 704 C CA . GLN A 1 86 ? 29.343 -33.897 -37.009 1.00 55.94 86 GLN A CA 1
ATOM 705 C C . GLN A 1 86 ? 29.632 -32.830 -38.069 1.00 55.94 86 GLN A C 1
ATOM 707 O O . GLN A 1 86 ? 28.727 -32.203 -38.612 1.00 55.94 86 GLN A O 1
ATOM 712 N N . THR A 1 87 ? 30.907 -32.664 -38.424 1.00 54.78 87 THR A N 1
ATOM 713 C CA . THR A 1 87 ? 31.273 -32.363 -39.816 1.00 54.78 87 THR A CA 1
ATOM 714 C C . THR A 1 87 ? 32.683 -32.883 -40.102 1.00 54.78 87 THR A C 1
ATOM 716 O O . THR A 1 87 ? 33.681 -32.241 -39.791 1.00 54.78 87 THR A O 1
ATOM 719 N N . LYS A 1 88 ? 32.746 -34.088 -40.668 1.00 51.56 88 LYS A N 1
ATOM 720 C CA . LYS A 1 88 ? 33.730 -34.527 -41.670 1.00 51.56 88 LYS A CA 1
ATOM 721 C C . LYS A 1 88 ? 32.949 -35.424 -42.632 1.00 51.56 88 LYS A C 1
ATOM 723 O O . LYS A 1 88 ? 32.132 -36.212 -42.150 1.00 51.56 88 LYS A O 1
ATOM 728 N N . PRO A 1 89 ? 33.090 -35.235 -43.945 1.00 61.88 89 PRO A N 1
ATOM 729 C CA . PRO A 1 89 ? 34.282 -35.698 -44.660 1.00 61.88 89 PRO A CA 1
ATOM 730 C C . PRO A 1 89 ? 35.122 -34.586 -45.291 1.00 61.88 89 PRO A C 1
ATOM 732 O O . PRO A 1 89 ? 34.546 -33.561 -45.714 1.00 61.88 89 PRO A O 1
#

Nearest PDB structures (foldseek)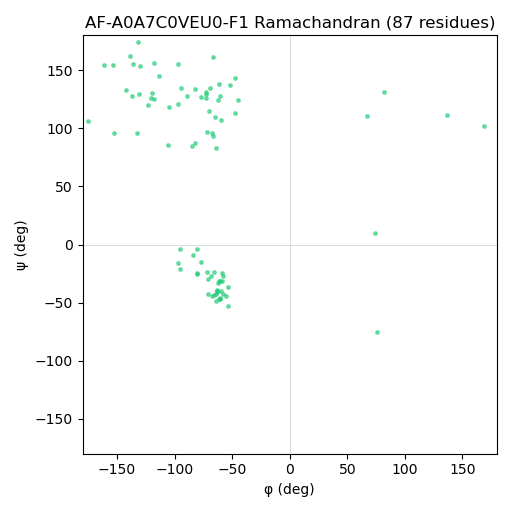:
  8clj-assembly1_A  TM=6.746E-01  e=2.839E-01  Homo sapiens
  1bm9-assembly1_A  TM=5.402E-01  e=3.722E-01  Bacillus subtilis
  8any-assembly1_O  TM=3.621E-01  e=5.222E-01  Homo sapiens
  7pkt-assembly1_m  TM=3.798E-01  e=9.608E-01  Chlamydomonas reinhardtii
  8apo-assembly1_Al  TM=2.678E-01  e=7.841E-01  Polytomella magna

Radius of gyration: 21.66 Å; Cα contacts (8 Å, |Δi|>4): 82; chains: 1; bounding box: 48×46×57 Å

pLDDT: mean 79.87, std 17.12, range [44.25, 94.06]

Secondary structure (DSSP, 8-state):
-PPPHHHHHHHHHHHHHSEEETTTS-HHHHTHHHHHHHTTSEEEEEEESSTT-SSEEEEEEE---------------------------

Solvent-accessible surface area (backbone atoms only — not comparable to full-atom values): 5864 Å² total; per-residue (Å²): 138,89,72,52,73,62,41,47,54,40,51,51,55,35,56,78,60,45,66,42,46,59,85,78,44,57,75,88,43,51,72,34,50,65,56,38,38,76,70,59,51,31,46,77,52,74,45,60,91,42,97,84,50,92,59,68,42,52,35,35,31,56,47,76,84,72,91,74,79,81,82,86,81,87,74,82,81,77,73,82,79,79,82,86,79,87,90,79,134

Mean predicted aligned error: 12.44 Å